Protein AF-X1G7H5-F1 (afdb_monomer_lite)

InterPro domains:
  IPR004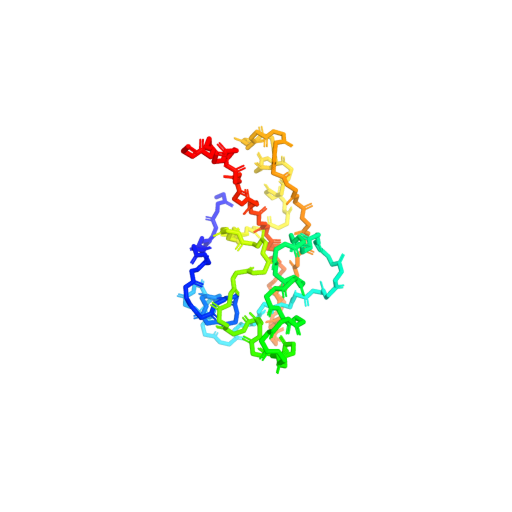733 Phosphoribosylformylglycinamidine cyclo-ligase [PTHR10520] (2-76)
  IPR010918 PurM-like, C-terminal domain [PF02769] (1-80)
  IPR036676 PurM-like, C-terminal domain superfamily [G3DSA:3.90.650.10] (1-91)
  IPR036676 PurM-like, C-terminal domain superfamily [SSF56042] (2-79)

Foldseek 3Di:
DFQFKWFAAFQACVHTVVVSDPPQKDWDDDPVLDDQDVVLVVCCVVVVHDPVVSRGGDNRQFGMKTKDAPVCVVVVVVVDDPQFDWDWIFMDGPDDDTITMTGGGDDPDPDPDD

pLDDT: mean 77.56, std 17.12, range [36.72, 97.94]

Secondary structure (DSSP, 8-state):
-EEEEEE--TTHHHHHGGGTSPTT-EEEPPTTSSPPPHHHHHHHHHHT--HHHHHHHS-TT--EEEEE-GGGHHHHHHHS-TT-----EEEE-SS----EEEEE----------

Structure (mmCIF, N/CA/C/O backbone):
data_AF-X1G7H5-F1
#
_entry.id   AF-X1G7H5-F1
#
loop_
_atom_site.group_PDB
_atom_site.id
_atom_site.type_symbol
_atom_site.label_atom_id
_atom_site.label_alt_id
_atom_site.label_comp_id
_atom_site.label_asym_id
_atom_site.label_entity_id
_atom_site.label_seq_id
_atom_site.pdbx_PDB_ins_code
_atom_site.Cartn_x
_atom_site.Cartn_y
_atom_site.Cartn_z
_atom_site.occupancy
_atom_site.B_iso_or_equiv
_atom_site.auth_seq_id
_atom_site.auth_comp_id
_atom_site.auth_asym_id
_atom_site.auth_atom_id
_atom_site.pdbx_PDB_model_num
ATOM 1 N N . LEU A 1 1 ? -7.785 -0.954 18.062 1.00 77.12 1 LEU A N 1
ATOM 2 C CA . LEU A 1 1 ? -6.689 -0.030 17.670 1.00 77.12 1 LEU A CA 1
ATOM 3 C C . LEU A 1 1 ? -6.521 -0.054 16.155 1.00 77.12 1 LEU A C 1
ATOM 5 O O . LEU A 1 1 ? -6.789 0.943 15.499 1.00 77.12 1 LEU A O 1
ATOM 9 N N . ILE A 1 2 ? -6.161 -1.217 15.617 1.00 85.50 2 ILE A N 1
ATOM 10 C CA . ILE A 1 2 ? -6.093 -1.511 14.187 1.00 85.50 2 ILE A CA 1
ATOM 11 C C . ILE A 1 2 ? -7.406 -2.184 13.770 1.00 85.50 2 ILE A C 1
ATOM 13 O O . ILE A 1 2 ? -7.950 -2.977 14.537 1.00 85.50 2 ILE A O 1
ATOM 17 N N . LYS A 1 3 ? -7.926 -1.816 12.601 1.00 87.75 3 LYS A N 1
ATOM 18 C CA . LYS A 1 3 ? -9.145 -2.364 11.987 1.00 87.75 3 LYS A CA 1
ATOM 19 C C . LYS A 1 3 ? -8.844 -3.255 10.780 1.00 87.75 3 LYS A C 1
ATOM 21 O O . LYS A 1 3 ? -9.677 -4.073 10.422 1.00 87.75 3 LYS A O 1
ATOM 26 N N . GLY A 1 4 ? -7.664 -3.112 10.180 1.00 88.81 4 GLY A N 1
ATOM 27 C CA . GLY A 1 4 ? -7.202 -3.947 9.075 1.00 88.81 4 GLY A CA 1
ATOM 28 C C . GLY A 1 4 ? -5.710 -3.763 8.820 1.00 88.81 4 GLY A C 1
ATOM 29 O O . GLY A 1 4 ? -5.148 -2.715 9.143 1.00 88.81 4 GLY A O 1
ATOM 30 N N . LEU A 1 5 ? -5.079 -4.789 8.254 1.00 90.38 5 LEU A N 1
ATOM 31 C CA . LEU A 1 5 ? -3.674 -4.802 7.847 1.00 90.38 5 LEU A CA 1
ATOM 32 C C . LEU A 1 5 ? -3.572 -5.470 6.483 1.00 90.38 5 LEU A C 1
ATOM 34 O O . LEU A 1 5 ? -4.031 -6.603 6.353 1.00 90.38 5 LEU A O 1
ATOM 38 N N . ALA A 1 6 ? -2.957 -4.820 5.495 1.00 90.56 6 ALA A N 1
ATOM 39 C CA . ALA A 1 6 ? -2.656 -5.470 4.221 1.00 90.56 6 ALA A CA 1
ATOM 40 C C . ALA A 1 6 ? -1.153 -5.475 3.965 1.00 90.56 6 ALA A C 1
ATOM 42 O O . ALA A 1 6 ? -0.524 -4.428 3.828 1.00 90.56 6 ALA A O 1
ATOM 43 N N . HIS A 1 7 ? -0.580 -6.669 3.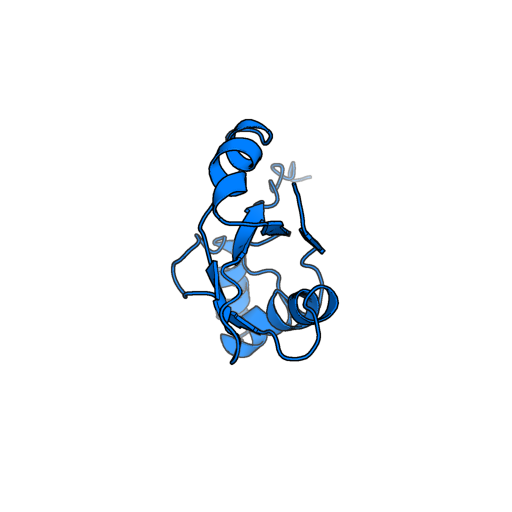849 1.00 91.75 7 HIS A N 1
ATOM 44 C CA . HIS A 1 7 ? 0.771 -6.833 3.334 1.00 91.75 7 HIS A CA 1
ATOM 45 C C . HIS A 1 7 ? 0.742 -6.656 1.812 1.00 91.75 7 HIS A C 1
ATOM 47 O O . HIS A 1 7 ? 0.036 -7.378 1.107 1.00 91.75 7 HIS A O 1
ATOM 53 N N . ILE A 1 8 ? 1.485 -5.676 1.303 1.00 90.25 8 ILE A N 1
ATOM 54 C CA . ILE A 1 8 ? 1.468 -5.315 -0.112 1.00 90.25 8 ILE A CA 1
ATOM 55 C C . ILE A 1 8 ? 2.571 -6.086 -0.832 1.00 90.25 8 ILE A C 1
ATOM 57 O O . ILE A 1 8 ? 3.759 -5.771 -0.743 1.00 90.25 8 ILE A O 1
ATOM 61 N N . THR A 1 9 ? 2.146 -7.114 -1.558 1.00 89.50 9 THR A N 1
ATOM 62 C CA . THR A 1 9 ? 3.018 -8.032 -2.300 1.00 89.50 9 THR A CA 1
ATOM 63 C C . THR A 1 9 ? 2.676 -7.974 -3.793 1.00 89.50 9 THR A C 1
ATOM 65 O O . THR A 1 9 ? 2.443 -6.884 -4.323 1.00 89.50 9 THR A O 1
ATOM 68 N N . GLY A 1 10 ? 2.631 -9.116 -4.489 1.00 88.88 10 GLY A N 1
ATOM 69 C CA . GLY A 1 10 ? 2.130 -9.177 -5.861 1.00 88.88 10 GLY A CA 1
ATOM 70 C C . GLY A 1 10 ? 0.686 -8.667 -5.945 1.00 88.88 10 GLY A C 1
ATOM 71 O O . GLY A 1 10 ? -0.114 -8.865 -5.026 1.00 88.88 10 GLY A O 1
ATOM 72 N N . GLY A 1 11 ? 0.358 -7.965 -7.030 1.00 89.75 11 GLY A N 1
ATOM 73 C CA . GLY A 1 11 ? -0.928 -7.271 -7.173 1.00 89.75 11 GLY A CA 1
ATOM 74 C C . GLY A 1 11 ? -0.915 -5.826 -6.655 1.00 89.75 11 GLY A C 1
ATOM 75 O O . GLY A 1 11 ? -1.906 -5.112 -6.823 1.00 89.75 11 GLY A O 1
ATOM 76 N N . GLY A 1 12 ? 0.181 -5.389 -6.020 1.00 89.94 12 GLY A N 1
ATOM 77 C CA . GLY A 1 12 ? 0.351 -4.024 -5.531 1.00 89.94 12 GLY A CA 1
ATOM 78 C C . GLY A 1 12 ? -0.739 -3.593 -4.548 1.00 89.94 12 GLY A C 1
ATOM 79 O O . GLY A 1 12 ? -1.445 -4.409 -3.950 1.00 89.94 12 GLY A O 1
ATOM 80 N N . VAL A 1 13 ? -0.886 -2.285 -4.350 1.00 86.44 13 VAL A N 1
ATOM 81 C CA . VAL A 1 13 ? -1.883 -1.746 -3.407 1.00 86.44 13 VAL A CA 1
ATOM 82 C C . VAL A 1 13 ? -3.307 -2.034 -3.887 1.00 86.44 13 VAL A C 1
ATOM 84 O O . VAL A 1 13 ? -4.156 -2.429 -3.088 1.00 86.44 13 VAL A O 1
ATOM 87 N N . MET A 1 14 ? -3.545 -1.919 -5.197 1.00 87.00 14 MET A N 1
ATOM 88 C CA . MET A 1 14 ? -4.863 -2.116 -5.812 1.00 87.00 14 MET A CA 1
ATOM 89 C C . MET A 1 14 ? -5.377 -3.553 -5.668 1.00 87.00 14 MET A C 1
ATOM 91 O O . MET A 1 14 ? -6.570 -3.757 -5.475 1.00 87.00 14 MET A O 1
ATOM 95 N N . GLY A 1 15 ? -4.493 -4.553 -5.722 1.00 91.31 15 GLY A N 1
ATOM 96 C CA . GLY A 1 15 ? -4.868 -5.961 -5.578 1.00 91.31 15 GLY A CA 1
ATOM 97 C C . GLY A 1 15 ? -4.976 -6.445 -4.130 1.00 91.31 15 GLY A C 1
ATOM 98 O O . GLY A 1 15 ? -5.645 -7.449 -3.874 1.00 91.31 15 GLY A O 1
ATOM 99 N N . ASN A 1 16 ? -4.325 -5.762 -3.182 1.00 93.06 16 ASN A N 1
ATOM 100 C CA . ASN A 1 16 ? -4.268 -6.194 -1.783 1.00 93.06 16 ASN A CA 1
ATOM 101 C C . ASN A 1 16 ? -5.262 -5.450 -0.878 1.00 93.06 16 ASN A C 1
ATOM 103 O O . ASN A 1 16 ? -5.851 -6.075 0.001 1.00 93.06 16 ASN A O 1
ATOM 107 N N . MET A 1 17 ? -5.512 -4.155 -1.104 1.00 88.94 17 MET A N 1
ATOM 108 C CA . MET A 1 17 ? -6.411 -3.364 -0.251 1.00 88.94 17 MET A CA 1
ATOM 109 C C . MET A 1 17 ? -7.865 -3.849 -0.224 1.00 88.94 17 MET A C 1
ATOM 111 O O . MET A 1 17 ? -8.404 -3.961 0.877 1.00 88.94 17 MET A O 1
ATOM 115 N N . PRO A 1 18 ? -8.508 -4.204 -1.355 1.00 90.38 18 PRO A N 1
ATOM 116 C CA . PRO A 1 18 ? -9.897 -4.666 -1.332 1.00 90.38 18 PRO A CA 1
ATOM 117 C C . PRO A 1 18 ? -10.131 -5.902 -0.451 1.00 90.38 18 PRO A C 1
ATOM 119 O O . PRO A 1 18 ? -11.242 -6.118 0.009 1.00 90.38 18 PRO A O 1
ATOM 122 N N . ARG A 1 19 ? -9.088 -6.696 -0.168 1.00 91.94 19 ARG A N 1
ATOM 123 C CA . ARG A 1 19 ? -9.181 -7.926 0.641 1.00 91.94 19 ARG A CA 1
ATOM 124 C C . ARG A 1 19 ? -9.433 -7.663 2.123 1.00 91.94 19 ARG A C 1
ATOM 126 O O . ARG A 1 19 ? -9.872 -8.562 2.830 1.00 91.94 19 ARG A O 1
ATOM 133 N N . ILE A 1 20 ? -9.098 -6.464 2.596 1.00 91.44 20 ILE A N 1
ATOM 134 C CA . ILE A 1 20 ? -9.216 -6.081 4.010 1.00 91.44 20 ILE A CA 1
ATOM 135 C C . ILE A 1 20 ? -10.312 -5.041 4.244 1.00 91.44 20 ILE A C 1
ATOM 137 O O . ILE A 1 20 ? -10.559 -4.656 5.387 1.00 91.44 20 ILE A O 1
ATOM 141 N N . LEU A 1 21 ? -10.928 -4.547 3.169 1.00 87.56 21 LEU A N 1
ATOM 142 C CA . LEU A 1 21 ? -12.000 -3.569 3.232 1.00 87.56 21 LEU A CA 1
ATOM 143 C C . LEU A 1 21 ? -13.353 -4.293 3.252 1.00 87.56 21 LEU A C 1
ATOM 145 O O . LEU A 1 21 ? -13.572 -5.198 2.448 1.00 87.56 21 LEU A O 1
ATOM 149 N N . PRO A 1 22 ? -14.275 -3.895 4.144 1.00 87.62 22 PRO A N 1
ATOM 150 C CA . PRO A 1 22 ? -15.676 -4.278 4.044 1.00 87.62 22 PRO A CA 1
ATOM 151 C C . PRO A 1 22 ? -16.270 -3.990 2.661 1.00 87.62 22 PRO A C 1
ATOM 153 O O . PRO A 1 22 ? -15.853 -3.062 1.965 1.00 87.62 22 PRO A O 1
ATOM 156 N N . GLN A 1 23 ? -17.288 -4.763 2.285 1.00 87.00 23 GLN A N 1
ATOM 157 C CA . GLN A 1 23 ? -18.011 -4.552 1.036 1.00 87.00 23 GLN A CA 1
ATOM 158 C C . GLN A 1 23 ? -18.596 -3.132 0.973 1.00 87.00 23 GLN A C 1
ATOM 160 O O . GLN A 1 23 ? -19.127 -2.628 1.961 1.00 87.00 23 GLN A O 1
ATOM 165 N N . GLY A 1 24 ? -18.492 -2.495 -0.196 1.00 84.06 24 GLY A N 1
ATOM 166 C CA . GLY A 1 24 ? -18.963 -1.123 -0.412 1.00 84.06 24 GLY A CA 1
ATOM 167 C C . GLY A 1 24 ? -17.978 -0.030 0.015 1.00 84.06 24 GLY A C 1
ATOM 168 O O . GLY A 1 24 ? -18.299 1.145 -0.122 1.00 84.06 24 GLY A O 1
ATOM 169 N N . LEU A 1 25 ? -16.781 -0.389 0.497 1.00 84.62 25 LEU A N 1
ATOM 170 C CA . LEU A 1 25 ? -15.721 0.565 0.828 1.00 84.62 25 LEU A CA 1
ATOM 171 C C . LEU A 1 25 ? -14.598 0.562 -0.207 1.00 84.62 25 LEU A C 1
ATOM 173 O O . LEU A 1 25 ? -14.190 -0.487 -0.708 1.00 84.62 25 LEU A O 1
ATOM 177 N N . ALA A 1 26 ? -14.037 1.744 -0.453 1.00 82.50 26 ALA A N 1
ATOM 178 C CA . ALA A 1 26 ? -12.846 1.922 -1.273 1.00 82.50 26 ALA A CA 1
ATOM 179 C C . ALA A 1 26 ? -11.781 2.726 -0.527 1.00 82.50 26 ALA A C 1
ATOM 181 O O . ALA A 1 26 ? -12.086 3.624 0.250 1.00 82.50 26 ALA A O 1
ATOM 182 N N . ALA A 1 27 ? -10.514 2.424 -0.785 1.00 82.38 27 ALA A N 1
ATOM 183 C CA . ALA A 1 27 ? -9.389 3.205 -0.287 1.00 82.38 27 ALA A CA 1
ATOM 184 C C . ALA A 1 27 ? -8.902 4.176 -1.366 1.00 82.38 27 ALA A C 1
ATOM 186 O O . ALA A 1 27 ? -8.572 3.742 -2.471 1.00 82.38 27 ALA A O 1
ATOM 187 N N . LEU A 1 28 ? -8.805 5.467 -1.043 1.00 82.12 28 LEU A N 1
ATOM 188 C CA . LEU A 1 28 ? -8.273 6.483 -1.946 1.00 82.12 28 LEU A CA 1
ATOM 189 C C . LEU A 1 28 ? -6.809 6.773 -1.615 1.00 82.12 28 LEU A C 1
ATOM 191 O O . LEU A 1 28 ? -6.494 7.306 -0.556 1.00 82.12 28 LEU A O 1
ATOM 195 N N . PHE A 1 29 ? -5.909 6.472 -2.547 1.00 79.19 29 PHE A N 1
ATOM 196 C CA . PHE A 1 29 ? -4.489 6.801 -2.427 1.00 79.19 29 PHE A CA 1
ATOM 197 C C . PHE A 1 29 ? -4.145 8.000 -3.310 1.00 79.19 29 PHE A C 1
ATOM 199 O O . PHE A 1 29 ? -4.346 7.966 -4.523 1.00 79.19 29 PHE A O 1
ATOM 206 N N . HIS A 1 30 ? -3.575 9.049 -2.718 1.00 78.62 30 HIS A N 1
ATOM 207 C CA . HIS A 1 30 ? -3.127 10.221 -3.469 1.00 78.62 30 HIS A CA 1
ATOM 208 C C . HIS A 1 30 ? -1.720 9.992 -4.031 1.00 78.62 30 HIS A C 1
ATOM 210 O O . HIS A 1 30 ? -0.781 9.708 -3.283 1.00 78.62 30 HIS A O 1
ATOM 216 N N . LYS A 1 31 ? -1.531 10.151 -5.345 1.00 79.75 31 LYS A N 1
ATOM 217 C CA . LYS A 1 31 ? -0.182 10.138 -5.935 1.00 79.75 31 LYS A CA 1
ATOM 218 C C . LYS A 1 31 ? 0.687 11.234 -5.301 1.00 79.75 31 LYS A C 1
ATOM 220 O O . LYS A 1 31 ? 0.193 12.300 -4.949 1.00 79.75 31 LYS A O 1
ATOM 225 N N . GLY A 1 32 ? 1.976 10.955 -5.101 1.00 81.00 32 GLY A N 1
ATOM 226 C CA . GLY A 1 32 ? 2.902 11.858 -4.395 1.00 81.00 32 GLY A CA 1
ATOM 227 C C . GLY A 1 32 ? 2.756 11.856 -2.865 1.00 81.00 32 GLY A C 1
ATOM 228 O O . GLY A 1 32 ? 3.577 12.437 -2.147 1.00 81.00 32 GLY A O 1
ATOM 229 N N . SER A 1 33 ? 1.773 11.131 -2.321 1.00 77.44 33 SER A N 1
ATOM 230 C CA . SER A 1 33 ? 1.677 10.893 -0.879 1.00 77.44 33 SER A CA 1
ATOM 231 C C . SER A 1 33 ? 2.673 9.842 -0.375 1.00 77.44 33 SER A C 1
ATOM 233 O O . SER A 1 33 ? 2.549 9.382 0.746 1.00 77.44 33 SER A O 1
ATOM 235 N N . TRP A 1 34 ? 3.690 9.469 -1.145 1.00 81.19 34 TRP A N 1
ATOM 236 C CA . TRP A 1 34 ? 4.876 8.774 -0.649 1.00 81.19 34 TRP A CA 1
ATOM 237 C C . TRP A 1 34 ? 6.006 8.838 -1.660 1.00 81.19 34 TRP A C 1
ATOM 239 O O . TRP A 1 34 ? 5.785 9.074 -2.849 1.00 81.19 34 TRP A O 1
ATOM 249 N N . ASP A 1 35 ? 7.216 8.590 -1.173 1.00 81.69 35 ASP A N 1
ATOM 250 C CA . ASP A 1 35 ? 8.384 8.480 -2.029 1.00 81.69 35 ASP A CA 1
ATOM 251 C C . ASP A 1 35 ? 8.441 7.087 -2.643 1.00 81.69 35 ASP A C 1
ATOM 253 O O . ASP A 1 35 ? 8.570 6.082 -1.938 1.00 81.69 35 ASP A O 1
ATOM 25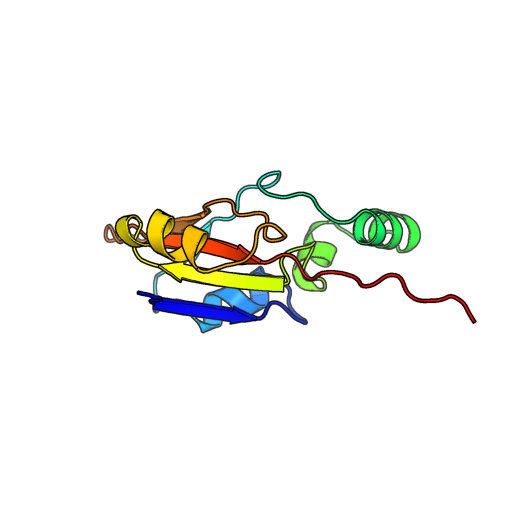7 N N . ILE A 1 36 ? 8.383 7.032 -3.970 1.00 87.81 36 ILE A N 1
ATOM 258 C CA . ILE A 1 36 ? 8.588 5.801 -4.732 1.00 87.81 36 ILE A CA 1
ATOM 259 C C . ILE A 1 36 ? 10.100 5.529 -4.800 1.00 87.81 36 ILE A C 1
ATOM 261 O O . ILE A 1 36 ? 10.833 6.368 -5.339 1.00 87.81 36 ILE A O 1
ATOM 265 N N . PRO A 1 37 ? 10.589 4.376 -4.297 1.00 89.12 37 PRO A N 1
ATOM 266 C CA . PRO A 1 37 ? 11.998 4.006 -4.396 1.00 89.12 37 PRO A CA 1
ATOM 267 C C . PRO A 1 37 ? 12.534 4.066 -5.833 1.00 89.12 37 PRO A C 1
ATOM 269 O O . PRO A 1 37 ? 11.882 3.601 -6.769 1.00 89.12 37 PRO A O 1
ATOM 272 N N . THR A 1 38 ? 13.751 4.591 -6.004 1.00 92.44 38 THR A N 1
ATOM 273 C CA . THR A 1 38 ? 14.378 4.824 -7.319 1.00 92.44 38 THR A CA 1
ATOM 274 C C . THR A 1 38 ? 14.461 3.565 -8.181 1.00 92.44 38 THR A C 1
ATOM 276 O O . THR A 1 38 ? 14.335 3.653 -9.400 1.00 92.44 38 THR A O 1
ATOM 279 N N . ILE A 1 39 ? 14.597 2.387 -7.564 1.00 93.81 39 ILE A N 1
ATOM 280 C CA . ILE A 1 39 ? 14.614 1.107 -8.278 1.00 93.81 39 ILE A CA 1
ATOM 281 C C . ILE A 1 39 ? 13.350 0.887 -9.123 1.00 93.81 39 ILE A C 1
ATOM 283 O O . ILE A 1 39 ? 13.457 0.434 -10.257 1.00 93.81 39 ILE A O 1
ATOM 287 N N . PHE A 1 40 ? 12.167 1.293 -8.650 1.00 93.69 40 PHE A N 1
ATOM 288 C CA . PHE A 1 40 ? 10.937 1.153 -9.435 1.00 93.69 40 PHE A CA 1
ATOM 289 C C . PHE A 1 40 ? 10.922 2.090 -10.641 1.00 93.69 40 PHE A C 1
ATOM 291 O O . PHE A 1 40 ? 10.500 1.682 -11.716 1.00 93.69 40 PHE A O 1
ATOM 298 N N . LYS A 1 41 ? 11.461 3.308 -10.504 1.00 93.12 41 LYS A N 1
ATOM 299 C CA . LYS A 1 41 ? 11.626 4.232 -11.640 1.00 93.12 41 LYS A CA 1
ATOM 300 C C . LYS A 1 41 ? 12.591 3.661 -12.684 1.00 93.12 41 LYS A C 1
ATOM 302 O O . LYS A 1 41 ? 12.364 3.805 -13.883 1.00 93.12 41 LYS A O 1
ATOM 307 N N . LEU A 1 42 ? 13.655 2.991 -12.234 1.00 96.81 42 LEU A N 1
ATOM 308 C CA . LEU A 1 42 ? 14.615 2.326 -13.115 1.00 96.81 42 LEU A CA 1
ATOM 309 C C . LEU A 1 42 ? 13.977 1.148 -13.860 1.00 96.81 42 LEU A C 1
ATOM 311 O O . LEU A 1 42 ? 14.138 1.053 -15.075 1.00 96.81 42 LEU A O 1
ATOM 315 N N . ILE A 1 43 ? 13.245 0.287 -13.147 1.00 97.06 43 ILE A N 1
ATOM 316 C CA . ILE A 1 43 ? 12.509 -0.846 -13.725 1.00 97.06 43 ILE A CA 1
ATOM 317 C C . ILE A 1 43 ? 11.502 -0.346 -14.760 1.00 97.06 43 ILE A C 1
ATOM 319 O O . ILE A 1 43 ? 11.516 -0.824 -15.890 1.00 97.06 43 ILE A O 1
ATOM 323 N N . GLN A 1 44 ? 10.699 0.662 -14.408 1.00 97.44 44 GLN A N 1
ATOM 324 C CA . GLN A 1 44 ? 9.706 1.250 -15.304 1.00 97.44 44 GLN A CA 1
ATOM 325 C C . GLN A 1 44 ? 10.342 1.735 -16.608 1.00 97.44 44 GLN A C 1
ATOM 327 O O . GLN A 1 44 ? 9.900 1.364 -17.694 1.00 97.44 44 GLN A O 1
ATOM 332 N N . LYS A 1 45 ? 11.417 2.530 -16.497 1.00 97.56 45 LYS A N 1
ATOM 333 C CA . LYS A 1 45 ? 12.118 3.095 -17.652 1.00 97.56 45 LYS A CA 1
ATOM 334 C C . LYS A 1 45 ? 12.770 2.015 -18.515 1.00 97.56 45 LYS A C 1
ATOM 336 O O . LYS A 1 45 ? 12.685 2.091 -19.733 1.00 97.56 45 LYS A O 1
ATOM 341 N N . ARG A 1 46 ? 13.443 1.032 -17.906 1.00 97.94 46 ARG A N 1
ATOM 342 C CA . ARG A 1 46 ? 14.152 -0.026 -18.649 1.00 97.94 46 ARG A CA 1
ATOM 343 C C . ARG A 1 46 ? 13.208 -1.036 -19.290 1.00 97.94 46 ARG A C 1
ATOM 345 O O . ARG A 1 46 ? 13.518 -1.536 -20.362 1.00 97.94 46 ARG A O 1
ATOM 352 N N . GLY A 1 47 ? 12.089 -1.334 -18.639 1.00 97.06 47 GLY A N 1
ATOM 353 C CA . GLY A 1 47 ? 11.085 -2.261 -19.153 1.00 97.06 47 GLY A CA 1
ATOM 354 C C . GLY A 1 47 ? 10.058 -1.619 -20.084 1.00 97.06 47 GLY A C 1
ATOM 355 O O . GLY A 1 47 ? 9.221 -2.343 -20.608 1.00 97.06 47 GLY A O 1
ATOM 356 N N . ASN A 1 48 ? 10.090 -0.292 -20.264 1.00 97.38 48 ASN A N 1
ATOM 357 C CA . ASN A 1 48 ? 9.050 0.471 -20.961 1.00 97.38 48 ASN A CA 1
ATOM 358 C C . ASN A 1 48 ? 7.634 0.120 -20.456 1.00 97.38 48 ASN A C 1
ATOM 360 O O . ASN A 1 48 ? 6.744 -0.229 -21.229 1.00 97.38 48 ASN A O 1
ATOM 364 N N . ILE A 1 49 ? 7.464 0.135 -19.130 1.00 97.38 49 ILE A N 1
ATOM 365 C CA . ILE A 1 49 ? 6.249 -0.334 -18.455 1.00 97.38 49 ILE A CA 1
ATOM 366 C C . ILE A 1 49 ? 5.327 0.853 -18.162 1.00 97.38 49 ILE A C 1
ATOM 368 O O . ILE A 1 49 ? 5.749 1.858 -17.582 1.00 97.38 49 ILE A O 1
ATOM 372 N N . GLU A 1 50 ? 4.050 0.705 -18.504 1.00 97.06 50 GLU A N 1
ATOM 373 C CA . GLU A 1 50 ? 3.010 1.672 -18.152 1.00 97.06 50 GLU A CA 1
ATOM 374 C C . GLU A 1 50 ? 2.918 1.882 -16.636 1.00 97.06 50 GLU A C 1
ATOM 376 O O . GLU A 1 50 ? 3.030 0.948 -15.841 1.00 97.06 50 GLU A O 1
ATOM 381 N N . GLU A 1 51 ? 2.680 3.119 -16.198 1.00 93.06 51 GLU A N 1
ATOM 382 C CA . GLU A 1 51 ? 2.619 3.434 -14.763 1.00 93.06 51 GLU A CA 1
ATOM 383 C C . GLU A 1 51 ? 1.519 2.629 -14.045 1.00 93.06 51 GLU A C 1
ATOM 385 O O . GLU A 1 51 ? 1.711 2.147 -12.929 1.00 93.06 51 GLU A O 1
ATOM 390 N N . THR A 1 52 ? 0.372 2.437 -14.696 1.00 92.38 52 THR A N 1
ATOM 391 C CA . THR A 1 52 ? -0.737 1.634 -14.161 1.00 92.38 52 THR A CA 1
ATOM 392 C C . THR A 1 52 ? -0.326 0.181 -13.927 1.00 92.38 52 THR A C 1
ATOM 394 O O . THR A 1 52 ? -0.694 -0.406 -12.909 1.00 92.38 52 THR A O 1
ATOM 397 N N . GLU A 1 53 ? 0.496 -0.375 -14.816 1.00 95.19 53 GLU A N 1
ATOM 398 C CA . GLU A 1 53 ? 1.055 -1.716 -14.680 1.00 95.19 53 GLU A CA 1
ATOM 399 C C . GLU A 1 53 ? 2.064 -1.784 -13.529 1.00 95.19 53 GLU A C 1
ATOM 401 O O . GLU A 1 53 ? 2.026 -2.720 -12.728 1.00 95.19 53 GLU A O 1
ATOM 406 N N . MET A 1 54 ? 2.899 -0.749 -13.364 1.00 95.31 54 MET A N 1
ATOM 407 C CA . MET A 1 54 ? 3.824 -0.650 -12.230 1.00 95.31 54 MET A CA 1
ATOM 408 C C . MET A 1 54 ? 3.085 -0.755 -10.888 1.00 95.31 54 MET A C 1
ATOM 410 O O . MET A 1 54 ? 3.491 -1.527 -10.022 1.00 95.31 54 MET A O 1
ATOM 414 N N . TYR A 1 55 ? 1.967 -0.037 -10.734 1.00 91.50 55 TYR A N 1
ATOM 415 C CA . TYR A 1 55 ? 1.125 -0.090 -9.531 1.00 91.50 55 TYR A CA 1
ATOM 416 C C . TYR A 1 55 ? 0.352 -1.403 -9.357 1.00 91.50 55 TYR A C 1
ATOM 418 O O . TYR A 1 55 ? -0.025 -1.736 -8.230 1.00 91.50 55 TYR A O 1
ATOM 426 N N . ARG A 1 56 ? 0.091 -2.135 -10.446 1.00 92.06 56 ARG A N 1
ATOM 427 C CA . ARG A 1 56 ? -0.581 -3.440 -10.406 1.00 92.06 56 ARG A CA 1
ATOM 428 C C . ARG A 1 56 ? 0.373 -4.562 -10.017 1.00 92.06 56 ARG A C 1
ATOM 430 O O . ARG A 1 56 ? -0.047 -5.521 -9.385 1.00 92.06 56 ARG A O 1
ATOM 437 N N . VAL A 1 57 ? 1.640 -4.471 -10.401 1.00 92.69 57 VAL A N 1
ATOM 438 C CA . VAL A 1 57 ? 2.610 -5.552 -10.190 1.00 92.69 57 VAL A CA 1
ATOM 439 C C . VAL A 1 57 ? 3.425 -5.329 -8.925 1.00 92.69 57 VAL A C 1
ATOM 441 O O . VAL A 1 57 ? 3.594 -6.254 -8.129 1.00 92.69 57 VAL A O 1
ATOM 444 N N . PHE A 1 58 ? 3.913 -4.106 -8.723 1.00 93.56 58 PHE A N 1
ATOM 445 C CA . PHE A 1 58 ? 4.836 -3.778 -7.649 1.00 93.56 58 PHE A CA 1
ATOM 446 C C . PHE A 1 58 ? 4.139 -3.078 -6.485 1.00 93.56 58 PHE A C 1
ATOM 448 O O . PHE A 1 58 ? 3.087 -2.454 -6.606 1.00 93.56 58 PHE A O 1
ATOM 455 N N . ASN A 1 59 ? 4.789 -3.128 -5.328 1.00 91.75 59 ASN A N 1
ATOM 456 C CA . ASN A 1 59 ? 4.323 -2.449 -4.126 1.00 91.75 59 ASN A CA 1
ATOM 457 C C . ASN A 1 59 ? 4.572 -0.925 -4.150 1.00 91.75 59 ASN A C 1
ATOM 459 O O . ASN A 1 59 ? 4.050 -0.189 -3.315 1.00 91.75 59 ASN A O 1
ATOM 463 N N . MET A 1 60 ? 5.377 -0.446 -5.109 1.00 91.44 60 MET A N 1
ATOM 464 C CA . MET A 1 60 ? 5.695 0.967 -5.341 1.00 91.44 60 MET A CA 1
ATOM 465 C C . MET A 1 60 ? 6.195 1.722 -4.094 1.00 91.44 60 MET A C 1
ATOM 467 O O . MET A 1 60 ? 6.037 2.938 -3.998 1.00 91.44 60 MET A O 1
ATOM 471 N N . GLY A 1 61 ? 6.820 1.015 -3.143 1.00 86.75 61 GLY A N 1
ATOM 472 C CA . GLY A 1 61 ? 7.367 1.570 -1.898 1.00 86.75 61 GLY A CA 1
ATOM 473 C C . GLY A 1 61 ? 6.485 1.406 -0.657 1.00 86.75 61 GLY A C 1
ATOM 474 O O . GLY A 1 61 ? 6.937 1.719 0.445 1.00 86.75 61 GLY A O 1
ATOM 475 N N . ILE A 1 62 ? 5.268 0.885 -0.8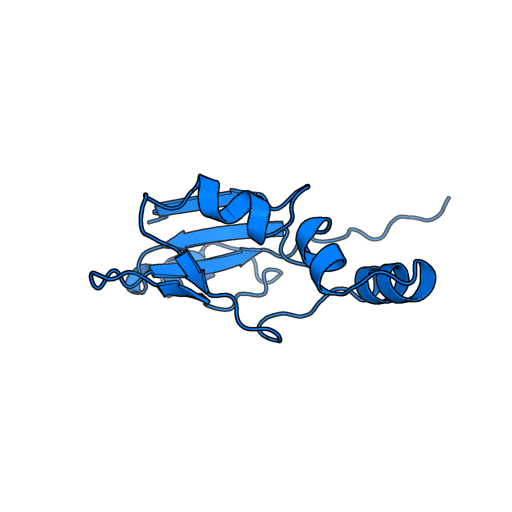08 1.00 86.62 62 ILE A N 1
ATOM 476 C CA . ILE A 1 62 ? 4.341 0.593 0.289 1.00 86.62 62 ILE A CA 1
ATOM 477 C C . ILE A 1 62 ? 4.468 -0.890 0.615 1.00 86.62 62 ILE A C 1
ATOM 479 O O . ILE A 1 62 ? 4.019 -1.704 -0.169 1.00 86.62 62 ILE A O 1
ATOM 483 N N . GLY A 1 63 ? 5.070 -1.268 1.743 1.00 86.62 63 GLY A N 1
ATOM 484 C CA . GLY A 1 63 ? 5.230 -2.681 2.114 1.00 86.62 63 GLY A CA 1
ATOM 485 C C . GLY A 1 63 ? 4.036 -3.236 2.886 1.00 86.62 63 GLY A C 1
ATOM 486 O O . GLY A 1 63 ? 3.622 -4.368 2.683 1.00 86.62 63 GLY A O 1
ATOM 487 N N . MET A 1 64 ? 3.446 -2.428 3.756 1.00 87.69 64 MET A N 1
ATOM 488 C CA . MET A 1 64 ? 2.318 -2.804 4.609 1.00 87.69 64 MET A CA 1
ATOM 489 C C . MET A 1 64 ? 1.362 -1.630 4.684 1.00 87.69 64 MET A C 1
ATOM 491 O O . MET A 1 64 ? 1.852 -0.515 4.802 1.00 87.69 64 MET A O 1
ATOM 495 N N . THR A 1 65 ? 0.051 -1.852 4.699 1.00 87.25 65 THR A N 1
ATOM 496 C CA . THR A 1 65 ? -0.936 -0.831 5.061 1.00 87.25 65 THR A CA 1
ATOM 497 C C . THR A 1 65 ? -1.634 -1.164 6.376 1.00 87.25 65 THR A C 1
ATOM 499 O O . THR A 1 65 ? -1.793 -2.330 6.732 1.00 87.25 65 THR A O 1
ATOM 502 N N . ILE A 1 66 ? -2.061 -0.136 7.107 1.00 86.81 66 ILE A N 1
ATOM 503 C CA . ILE A 1 66 ? -2.788 -0.241 8.373 1.00 86.81 66 ILE A CA 1
ATOM 504 C C . ILE A 1 66 ? -4.032 0.633 8.281 1.00 86.81 66 ILE A C 1
ATOM 506 O O . ILE A 1 66 ? -3.927 1.836 8.061 1.00 86.81 66 ILE A O 1
ATOM 510 N N . VAL A 1 67 ? -5.201 0.036 8.491 1.00 86.81 67 VAL A N 1
ATOM 511 C CA . VAL A 1 67 ? -6.485 0.736 8.578 1.00 86.81 67 VAL A CA 1
ATOM 512 C C . VAL A 1 67 ? -6.817 0.954 10.047 1.00 86.81 67 VAL A C 1
ATOM 514 O O . VAL A 1 67 ? -6.832 0.005 10.836 1.00 86.81 67 VAL A O 1
ATOM 517 N N . CYS A 1 68 ? -7.114 2.188 10.438 1.00 85.12 68 CYS A N 1
ATOM 518 C CA . CYS A 1 68 ? -7.517 2.522 11.803 1.00 85.12 68 CYS A CA 1
ATOM 519 C C . CYS A 1 68 ? -8.532 3.674 11.829 1.00 85.12 68 CYS A C 1
ATOM 521 O O . CYS A 1 68 ? -8.747 4.357 10.828 1.00 85.12 68 CYS A O 1
ATOM 523 N N . SER A 1 69 ? -9.183 3.888 12.978 1.00 84.81 69 SER A N 1
ATOM 524 C CA . SER A 1 69 ? -9.934 5.135 13.176 1.00 84.81 69 SER A CA 1
ATOM 525 C C . SER A 1 69 ? -8.965 6.328 13.215 1.00 84.81 69 SER A C 1
ATOM 527 O O . SER A 1 69 ? -7.890 6.180 13.805 1.00 84.81 69 SER A O 1
ATOM 529 N N . PRO A 1 70 ? -9.354 7.518 12.723 1.00 80.50 70 PRO A N 1
ATOM 530 C CA . PRO A 1 70 ? -8.519 8.722 12.738 1.00 80.50 70 PRO A CA 1
ATOM 531 C C . PRO A 1 70 ? -7.942 9.060 14.120 1.00 80.50 70 PRO A C 1
ATOM 533 O O . PRO A 1 70 ? -6.802 9.489 14.243 1.00 80.50 70 PRO A O 1
ATOM 536 N N . GLN A 1 71 ? -8.683 8.786 15.195 1.00 83.81 71 GLN A N 1
ATOM 537 C CA . GLN A 1 71 ? -8.248 9.060 16.570 1.00 83.81 71 GLN A CA 1
ATOM 538 C C . GLN A 1 71 ? -7.100 8.143 17.036 1.00 83.81 71 GLN A C 1
ATOM 540 O O . GLN A 1 71 ? -6.421 8.448 18.011 1.00 83.81 71 GLN A O 1
ATOM 545 N N . GLN A 1 72 ? -6.870 7.010 16.362 1.00 84.06 72 GLN A N 1
ATOM 546 C CA . GLN A 1 72 ? -5.824 6.042 16.720 1.00 84.06 72 GLN A CA 1
ATOM 547 C C . GLN A 1 72 ? -4.500 6.282 15.990 1.00 84.06 72 GLN A C 1
ATOM 549 O O . GLN A 1 72 ? -3.494 5.661 16.330 1.00 84.06 72 GLN A O 1
ATOM 554 N N . VAL A 1 73 ? -4.486 7.212 15.034 1.00 78.06 73 VAL A N 1
ATOM 555 C CA . VAL A 1 73 ? -3.318 7.628 14.251 1.00 78.06 73 VAL A CA 1
ATOM 556 C C . VAL A 1 73 ? -2.108 7.926 15.134 1.00 78.06 73 VAL A C 1
ATOM 558 O O . VAL A 1 73 ? -1.057 7.306 14.983 1.00 78.06 73 VAL A O 1
ATOM 561 N N . THR A 1 74 ? -2.255 8.856 16.079 1.00 81.31 74 THR A N 1
ATOM 562 C CA . THR A 1 74 ? -1.143 9.342 16.907 1.00 81.31 74 THR A CA 1
ATOM 563 C C . THR A 1 74 ? -0.551 8.221 17.752 1.00 81.31 74 THR A C 1
ATOM 565 O O . THR A 1 74 ? 0.667 8.079 17.841 1.00 81.31 74 THR A O 1
ATOM 568 N N . LYS A 1 75 ? -1.417 7.371 18.313 1.00 84.56 75 LYS A N 1
ATOM 569 C CA . LYS A 1 75 ? -1.007 6.223 19.123 1.00 84.56 75 LYS A CA 1
ATOM 570 C C . LYS A 1 75 ? -0.279 5.167 18.292 1.00 84.56 75 LYS A C 1
ATOM 572 O O . LYS A 1 75 ? 0.718 4.624 18.751 1.00 84.56 75 LYS A O 1
ATOM 577 N N . LEU A 1 76 ? -0.748 4.897 17.073 1.00 80.69 76 LEU A N 1
ATOM 578 C CA . LEU A 1 76 ? -0.085 3.961 16.164 1.00 80.69 76 LEU A CA 1
ATOM 579 C C . LEU A 1 76 ? 1.284 4.482 15.724 1.00 80.69 76 LEU A C 1
ATOM 581 O O . LEU A 1 76 ? 2.245 3.728 15.775 1.00 80.69 76 LEU A O 1
ATOM 585 N N . ARG A 1 77 ? 1.408 5.771 15.385 1.00 76.62 77 ARG A N 1
ATOM 586 C CA . ARG A 1 77 ? 2.706 6.385 15.047 1.00 76.62 77 ARG A CA 1
ATOM 587 C C . ARG A 1 77 ? 3.741 6.219 16.149 1.00 76.62 77 ARG A C 1
ATOM 589 O O . ARG A 1 77 ? 4.886 5.921 15.849 1.00 76.62 77 ARG A O 1
ATOM 596 N N . ALA A 1 78 ? 3.336 6.412 17.402 1.00 81.62 78 ALA A N 1
ATOM 597 C CA . ALA A 1 78 ? 4.233 6.271 18.544 1.00 81.62 78 ALA A CA 1
ATOM 598 C C . ALA A 1 78 ? 4.699 4.820 18.765 1.00 81.62 78 ALA A C 1
ATOM 600 O O . ALA A 1 78 ? 5.760 4.603 19.340 1.00 81.62 78 ALA A O 1
ATOM 601 N N . ALA A 1 79 ? 3.919 3.830 18.317 1.00 81.50 79 ALA A N 1
ATOM 602 C CA . ALA A 1 79 ? 4.220 2.413 18.504 1.00 81.50 79 ALA A CA 1
ATOM 603 C C . ALA A 1 79 ? 5.184 1.830 17.451 1.00 81.50 79 ALA A C 1
ATOM 605 O O . ALA A 1 79 ? 5.683 0.723 17.644 1.00 81.50 79 ALA A O 1
ATOM 606 N N . PHE A 1 80 ? 5.449 2.540 16.349 1.00 72.69 80 PHE A N 1
ATOM 607 C CA . PHE A 1 80 ? 6.310 2.069 15.261 1.00 72.69 80 PHE A CA 1
ATOM 608 C C . PHE A 1 80 ? 7.601 2.906 15.165 1.00 72.69 80 PHE A C 1
ATOM 610 O O . PHE A 1 80 ? 7.550 4.128 15.305 1.00 72.69 80 PHE A O 1
ATOM 617 N N . PRO A 1 81 ? 8.767 2.283 14.902 1.00 61.69 81 PRO A N 1
ATOM 618 C CA . PRO A 1 81 ? 10.049 2.987 14.853 1.00 61.69 81 PRO A CA 1
ATOM 619 C C . PRO A 1 81 ? 10.141 4.011 13.703 1.00 61.69 81 PRO A C 1
ATOM 621 O O . PRO A 1 81 ? 9.508 3.865 12.653 1.00 61.69 81 PRO A O 1
ATOM 624 N N . LEU A 1 82 ? 10.993 5.030 13.911 1.00 50.88 82 LEU A N 1
ATOM 625 C CA . LEU A 1 82 ? 11.206 6.237 13.083 1.00 50.88 82 LEU A CA 1
ATOM 626 C C . LEU A 1 82 ? 11.514 5.992 11.590 1.00 50.88 82 LEU A C 1
ATOM 628 O O . LEU A 1 82 ? 11.435 6.922 10.793 1.00 50.88 82 LEU A O 1
ATOM 632 N N . SER A 1 83 ? 11.849 4.766 11.187 1.00 51.97 83 SER A N 1
ATOM 633 C CA . SER A 1 83 ? 12.104 4.387 9.789 1.00 51.97 83 SER A CA 1
ATOM 634 C C . SER A 1 83 ? 10.840 4.238 8.932 1.00 51.97 83 SER A C 1
ATOM 636 O O . SER A 1 83 ? 10.925 3.947 7.737 1.00 51.97 83 SER A O 1
ATOM 638 N N . SER A 1 84 ? 9.668 4.452 9.525 1.00 54.25 84 SER A N 1
ATOM 639 C CA . SER A 1 84 ? 8.374 4.348 8.861 1.00 54.25 84 SER A CA 1
ATOM 640 C C . SER A 1 84 ? 7.906 5.731 8.390 1.00 54.25 84 SER A C 1
ATOM 642 O O . SER A 1 84 ? 7.557 6.593 9.195 1.00 54.25 84 SER A O 1
ATOM 644 N N . THR A 1 85 ? 7.892 5.972 7.07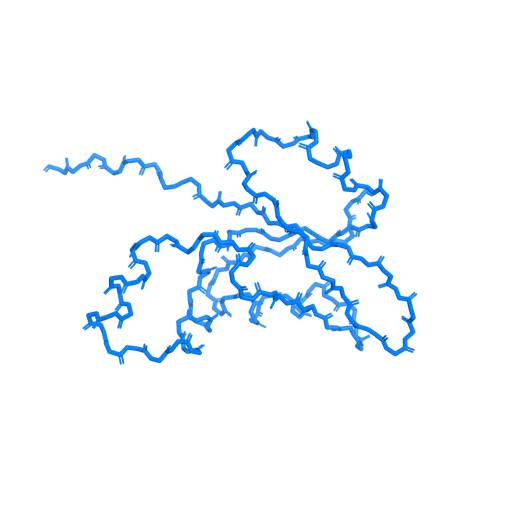7 1.00 53.44 85 THR A N 1
ATOM 645 C CA . THR A 1 85 ? 7.222 7.154 6.513 1.00 53.44 85 THR A CA 1
ATOM 646 C C . THR A 1 85 ? 5.726 6.906 6.521 1.00 53.44 85 THR A C 1
ATOM 648 O O . THR A 1 85 ? 5.249 6.008 5.835 1.00 53.44 85 THR A O 1
ATOM 651 N N . PHE A 1 86 ? 4.992 7.724 7.266 1.00 54.88 86 PHE A N 1
ATOM 652 C CA . PHE A 1 86 ? 3.550 7.604 7.350 1.00 54.88 86 PHE A CA 1
ATOM 653 C C . PHE A 1 86 ? 2.852 8.768 6.658 1.00 54.88 86 PHE A C 1
ATOM 655 O O . PHE A 1 86 ? 3.094 9.927 7.002 1.00 54.88 86 PHE A O 1
ATOM 662 N N . LYS A 1 87 ? 1.936 8.466 5.742 1.00 60.19 87 LYS A N 1
ATOM 663 C CA . LYS A 1 87 ? 0.996 9.440 5.185 1.00 60.19 87 LYS A CA 1
ATOM 664 C C . LYS A 1 87 ? -0.403 8.835 5.184 1.00 60.19 87 LYS A C 1
ATOM 666 O O . LYS A 1 87 ? -0.551 7.630 5.000 1.00 60.19 87 LYS A O 1
ATOM 671 N N . ALA A 1 88 ? -1.386 9.680 5.478 1.00 54.50 88 ALA A N 1
AT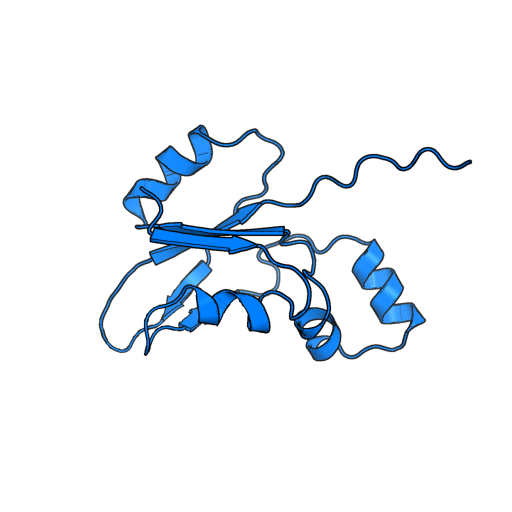OM 672 C CA . ALA A 1 88 ? -2.779 9.290 5.605 1.00 54.50 88 ALA A CA 1
ATOM 673 C C . ALA A 1 88 ? -3.445 9.252 4.224 1.00 54.50 88 ALA A C 1
ATOM 675 O O . ALA A 1 88 ? -3.353 10.220 3.470 1.00 54.50 88 ALA A O 1
ATOM 676 N N . SER A 1 89 ? -4.130 8.155 3.923 1.00 58.31 89 SER A N 1
ATOM 677 C CA . SER A 1 89 ? -5.170 8.089 2.892 1.00 58.31 89 SER A CA 1
ATOM 678 C C . SER A 1 89 ? -6.551 7.943 3.527 1.00 58.31 89 SER A C 1
ATOM 680 O O . SER A 1 89 ? -6.668 7.509 4.678 1.00 58.31 89 SER A O 1
ATOM 682 N N . GLU A 1 90 ? -7.590 8.306 2.778 1.00 59.75 90 GLU A N 1
ATOM 683 C CA . GLU A 1 90 ? -8.986 8.249 3.217 1.00 59.75 90 GLU A CA 1
ATOM 684 C C . GLU A 1 90 ? -9.693 7.013 2.648 1.00 59.75 90 GLU A C 1
ATOM 686 O O . GLU A 1 90 ? -9.351 6.514 1.572 1.00 59.75 90 GLU A O 1
ATOM 691 N N . ILE A 1 91 ? -10.688 6.507 3.377 1.00 56.47 91 ILE A N 1
ATOM 692 C CA . ILE A 1 91 ? -11.624 5.498 2.871 1.00 56.47 91 ILE A CA 1
ATOM 693 C C . ILE A 1 91 ? -12.904 6.209 2.428 1.00 56.47 91 ILE A C 1
ATOM 695 O O . ILE A 1 91 ? -13.485 6.974 3.193 1.00 56.47 91 ILE A O 1
ATOM 699 N N . LEU A 1 92 ? -13.328 5.943 1.194 1.00 57.28 92 LEU A N 1
ATOM 700 C CA . LEU A 1 92 ? -14.561 6.446 0.597 1.00 57.28 92 LEU A CA 1
ATOM 701 C C . LEU A 1 92 ? -15.694 5.428 0.794 1.00 57.28 92 LEU A C 1
ATOM 703 O O . LEU A 1 92 ? -15.490 4.221 0.631 1.00 57.28 92 LEU A O 1
ATOM 707 N N . CYS A 1 93 ? -16.876 5.936 1.146 1.00 51.19 93 CYS A N 1
ATOM 708 C CA . CYS A 1 93 ? -18.115 5.186 1.342 1.00 51.19 93 CYS A CA 1
ATOM 709 C C . CYS A 1 93 ? -19.327 6.107 1.149 1.00 51.19 93 CYS A C 1
ATOM 711 O O . CYS A 1 93 ? -19.272 7.262 1.571 1.00 51.19 93 CYS A O 1
ATOM 713 N N . ASP A 1 94 ? -20.439 5.566 0.647 1.00 46.78 94 ASP A N 1
ATOM 714 C CA . ASP A 1 94 ? -21.750 6.241 0.603 1.00 46.78 94 ASP A CA 1
ATOM 715 C C . ASP A 1 94 ? -22.351 6.497 2.007 1.00 46.78 94 ASP A C 1
ATOM 717 O O . ASP A 1 94 ? -23.273 7.294 2.170 1.00 46.78 94 ASP A O 1
ATOM 721 N N . MET A 1 95 ? -21.803 5.866 3.052 1.00 42.59 95 MET A N 1
ATOM 722 C CA . MET A 1 95 ? -22.077 6.151 4.464 1.00 42.59 95 MET A CA 1
ATOM 723 C C . MET A 1 95 ? -20.774 6.518 5.180 1.00 42.59 95 MET A C 1
ATOM 725 O O . MET A 1 95 ? -19.857 5.706 5.248 1.00 42.59 95 MET A O 1
ATOM 729 N N . PHE A 1 96 ? -20.703 7.728 5.735 1.00 40.66 96 PHE A N 1
ATOM 730 C CA . PHE A 1 96 ? -19.556 8.319 6.438 1.00 40.66 96 PHE A CA 1
ATOM 731 C C . PHE A 1 96 ? -18.846 7.367 7.428 1.00 40.66 96 PHE A C 1
ATOM 733 O O . PHE A 1 96 ? -19.155 7.336 8.618 1.00 40.66 96 PHE A O 1
ATOM 740 N N . ILE A 1 97 ? -17.823 6.638 6.972 1.00 46.16 97 ILE A N 1
ATOM 741 C CA . ILE A 1 97 ? -16.859 5.958 7.844 1.00 46.16 97 ILE A CA 1
ATOM 742 C C . ILE A 1 97 ? -15.492 6.593 7.593 1.00 46.16 97 ILE A C 1
ATOM 744 O O . ILE A 1 97 ? -14.787 6.234 6.657 1.00 46.16 97 ILE A O 1
ATOM 748 N N . SER A 1 98 ? -15.100 7.538 8.450 1.00 51.00 98 SER A N 1
ATOM 749 C CA . SER A 1 98 ? -13.751 8.108 8.401 1.00 51.00 98 SER A CA 1
ATOM 750 C C . SER A 1 98 ? -12.753 7.085 8.949 1.00 51.00 98 SER A C 1
ATOM 752 O O . SER A 1 98 ? -12.799 6.707 10.125 1.00 51.00 98 SER A O 1
ATOM 754 N N . LEU A 1 99 ? -11.873 6.598 8.081 1.00 55.00 99 LEU A N 1
ATOM 755 C CA . LEU A 1 99 ? -10.758 5.713 8.402 1.00 55.00 99 LEU A CA 1
ATOM 756 C C . LEU A 1 99 ? -9.502 6.278 7.758 1.00 55.00 99 LEU A C 1
ATOM 758 O O . LEU A 1 99 ? -9.549 6.777 6.636 1.00 55.00 99 LEU A O 1
ATOM 762 N N . SER A 1 100 ? -8.383 6.161 8.463 1.00 55.62 100 SER A N 1
ATOM 763 C CA . SER A 1 100 ? -7.081 6.528 7.924 1.00 55.62 100 SER A CA 1
ATOM 764 C C . SER A 1 100 ? -6.316 5.269 7.542 1.00 55.62 100 SER A C 1
ATOM 766 O O . SER A 1 100 ? -6.249 4.316 8.325 1.00 55.62 100 SER A O 1
ATOM 768 N N . ILE A 1 101 ? -5.713 5.285 6.358 1.00 59.62 101 ILE A N 1
ATOM 769 C CA . ILE A 1 101 ? -4.764 4.264 5.920 1.00 59.62 101 ILE A CA 1
ATOM 770 C C . ILE A 1 101 ? -3.346 4.792 6.117 1.00 59.62 101 ILE A C 1
ATOM 772 O O . ILE A 1 101 ? -3.025 5.909 5.727 1.00 59.62 101 ILE A O 1
ATOM 776 N N . TRP A 1 102 ? -2.518 3.969 6.749 1.00 64.44 102 TRP A N 1
ATOM 777 C CA . TRP A 1 102 ? -1.105 4.209 7.037 1.00 64.44 102 TRP A CA 1
ATOM 778 C C . TRP A 1 102 ? -0.292 3.174 6.294 1.00 64.44 102 TRP A C 1
ATOM 780 O O . TRP A 1 102 ? -0.815 2.091 6.056 1.00 64.44 102 TRP A O 1
ATOM 790 N N . TYR A 1 103 ? 0.974 3.441 5.983 1.00 64.12 103 TYR A N 1
ATOM 791 C CA . TYR A 1 103 ? 1.835 2.390 5.461 1.00 64.12 103 TYR A CA 1
ATOM 792 C C . TYR A 1 103 ? 3.233 2.378 6.065 1.00 64.12 103 TYR A C 1
ATOM 794 O O . TYR A 1 103 ? 3.698 3.369 6.623 1.00 64.12 103 TYR A O 1
ATOM 802 N N . VAL A 1 104 ? 3.885 1.220 5.958 1.00 62.91 104 VAL A N 1
ATOM 803 C CA . VAL A 1 104 ? 5.270 1.005 6.382 1.00 62.91 104 VAL A CA 1
ATOM 804 C C . VAL A 1 104 ? 6.112 0.728 5.147 1.00 62.91 104 VAL A C 1
ATOM 806 O O . VAL A 1 104 ? 5.789 -0.145 4.334 1.00 62.91 104 VAL A O 1
ATOM 809 N N . LYS A 1 105 ? 7.191 1.495 4.997 1.00 62.16 105 LYS A N 1
ATOM 810 C CA . LYS A 1 105 ? 8.172 1.298 3.933 1.00 62.16 105 LYS A CA 1
ATOM 811 C C . LYS A 1 105 ? 9.036 0.075 4.275 1.00 62.16 105 LYS A C 1
ATOM 813 O O . LYS A 1 105 ? 9.561 0.019 5.387 1.00 62.16 105 LYS A O 1
ATOM 818 N N . PRO A 1 106 ? 9.230 -0.880 3.351 1.00 55.31 106 PRO A N 1
ATOM 819 C CA . PRO A 1 106 ? 10.197 -1.944 3.565 1.00 55.31 106 PRO A CA 1
ATOM 820 C C . PRO A 1 106 ? 11.604 -1.335 3.613 1.00 55.31 106 PRO A C 1
ATOM 822 O O . PRO A 1 106 ? 12.000 -0.608 2.698 1.00 55.31 106 PRO A O 1
ATOM 825 N N . GLN A 1 107 ? 12.364 -1.615 4.675 1.00 57.03 107 GLN A N 1
ATOM 826 C CA . GLN A 1 107 ? 13.797 -1.330 4.680 1.00 57.03 107 GLN A CA 1
ATOM 827 C C . GLN A 1 107 ? 14.471 -2.301 3.712 1.00 57.03 107 GLN A C 1
ATOM 829 O O . GLN A 1 107 ? 14.516 -3.503 3.957 1.00 57.03 107 GLN A O 1
ATOM 834 N N . ILE A 1 108 ? 14.984 -1.778 2.599 1.00 53.28 108 ILE A N 1
ATOM 835 C CA . ILE A 1 108 ? 15.928 -2.528 1.776 1.00 53.28 108 ILE A CA 1
ATOM 836 C C . ILE A 1 108 ? 17.255 -2.459 2.530 1.00 53.28 108 ILE A C 1
ATOM 838 O O . ILE A 1 108 ? 17.895 -1.408 2.548 1.00 53.28 108 ILE A O 1
ATOM 842 N N . LEU A 1 109 ? 17.622 -3.542 3.220 1.00 47.38 109 LEU A N 1
ATOM 843 C CA . LEU A 1 109 ? 18.966 -3.684 3.775 1.00 47.38 109 LEU A CA 1
ATOM 844 C C . LEU A 1 109 ? 19.970 -3.570 2.619 1.00 47.38 109 LEU A C 1
ATOM 846 O O . LEU A 1 109 ? 19.682 -4.106 1.542 1.00 47.38 109 LEU A O 1
ATOM 850 N N . PRO A 1 110 ? 21.110 -2.876 2.795 1.00 43.41 110 PRO A N 1
ATOM 851 C CA . PRO A 1 110 ? 22.142 -2.860 1.772 1.00 43.41 110 PRO A CA 1
ATOM 852 C C . PRO A 1 110 ? 22.523 -4.311 1.476 1.00 43.41 110 PRO A C 1
ATOM 854 O O . PRO A 1 110 ? 22.976 -5.037 2.359 1.00 43.41 110 PRO A O 1
ATOM 857 N N . GLN A 1 111 ? 22.260 -4.745 0.245 1.00 47.62 111 GLN A N 1
ATOM 858 C CA . GLN A 1 111 ? 22.804 -5.993 -0.264 1.00 47.62 111 GLN A CA 1
ATOM 859 C C . GLN A 1 111 ? 24.319 -5.791 -0.257 1.00 47.62 111 GLN A C 1
ATOM 861 O O . GLN A 1 111 ? 24.811 -4.871 -0.910 1.00 47.62 111 GLN A O 1
ATOM 866 N N . GLN A 1 112 ? 25.045 -6.578 0.536 1.00 40.03 112 GLN A N 1
ATOM 867 C CA . GLN A 1 112 ? 26.474 -6.730 0.302 1.00 40.03 112 GLN A CA 1
ATOM 868 C C . GLN A 1 112 ? 26.591 -7.343 -1.094 1.00 40.03 112 GLN A C 1
ATOM 870 O O . GLN A 1 112 ? 26.077 -8.439 -1.321 1.00 40.03 112 GLN A O 1
ATOM 875 N N . GLU A 1 113 ? 27.142 -6.587 -2.045 1.00 36.72 113 GLU A N 1
ATOM 876 C CA . GLU A 1 113 ? 27.512 -7.156 -3.339 1.00 36.72 113 GLU A CA 1
ATOM 877 C C . GLU A 1 113 ? 28.517 -8.299 -3.093 1.00 36.72 113 GLU A C 1
ATOM 879 O O . GLU A 1 113 ? 29.357 -8.159 -2.196 1.00 36.72 113 GLU A O 1
ATOM 884 N N . PRO A 1 114 ? 28.394 -9.435 -3.804 1.00 49.56 114 PRO A N 1
ATOM 885 C CA . PRO A 1 114 ? 29.368 -10.518 -3.721 1.00 49.56 114 PRO A CA 1
ATOM 886 C C . PRO A 1 114 ? 30.741 -10.108 -4.264 1.00 49.56 114 PRO A C 1
ATOM 888 O O . PRO A 1 114 ? 30.792 -9.296 -5.217 1.00 49.56 114 PRO A O 1
#

Sequence (114 aa):
LIKGLAHITGGGVMGNMPRILPQGLAALFHKGSWDIPTIFKLIQKRGNIEETEMYRVFNMGIGMTIVCSPQQVTKLRAAFPLSSTFKASEILCDMFISLSIWYVKPQILPQQEP

Radius of gyration: 15.09 Å; chains: 1; bounding box: 51×22×40 Å

Organism: NCBI:txid412755